Protein AF-A0A7S1CJD4-F1 (afdb_monomer)

Sequence (152 aa):
SVLSSGFWLFVYDAFGKPRRQVETYLRRFEANPKVQRLPEEGKGALDWLYFRVNYVQSHPCAALWFTFVDDVWANNNTMEEFQKAGRDKLWDTRFPSSIAYTPMDRGAFQAWLNTNMPGCTYFKPKILDPLFARMAELNGGGGGGGGMSERL

pLDDT: mean 86.59, std 15.03, range [32.16, 97.19]

Structure (mmCIF, N/CA/C/O backbone):
data_AF-A0A7S1CJD4-F1
#
_entry.id   AF-A0A7S1CJD4-F1
#
loop_
_atom_site.group_PDB
_atom_site.id
_atom_site.type_symbol
_atom_site.label_atom_id
_atom_site.label_alt_id
_atom_site.label_comp_id
_atom_site.label_asym_id
_atom_site.label_entity_id
_atom_site.label_seq_id
_atom_site.pdbx_PDB_ins_code
_atom_site.Cartn_x
_atom_site.Cartn_y
_atom_site.Cartn_z
_atom_site.occupancy
_atom_site.B_iso_or_equiv
_atom_site.auth_seq_id
_atom_site.auth_comp_id
_atom_site.auth_asym_id
_atom_site.auth_atom_id
_atom_site.pdbx_PDB_model_num
ATOM 1 N N . SER A 1 1 ? -4.000 0.083 29.752 1.00 52.78 1 SER A N 1
ATOM 2 C CA . SER A 1 1 ? -5.203 -0.583 29.214 1.00 52.78 1 SER A CA 1
ATOM 3 C C . SER A 1 1 ? -4.741 -1.652 28.252 1.00 52.78 1 SER A C 1
ATOM 5 O O . SER A 1 1 ? -3.949 -1.325 27.376 1.00 52.78 1 SER A O 1
ATOM 7 N N . VAL A 1 2 ? -5.161 -2.897 28.464 1.00 70.69 2 VAL A N 1
ATOM 8 C CA . VAL A 1 2 ? -4.812 -4.060 27.633 1.00 70.69 2 VAL A CA 1
ATOM 9 C C . VAL A 1 2 ? -6.034 -4.402 26.773 1.00 70.69 2 VAL A C 1
ATOM 11 O O . VAL A 1 2 ? -7.162 -4.256 27.241 1.00 70.69 2 VAL A O 1
ATOM 14 N N . LEU A 1 3 ? -5.823 -4.772 25.507 1.00 77.88 3 LEU A N 1
ATOM 15 C CA . LEU A 1 3 ? -6.894 -5.223 24.608 1.00 77.88 3 LEU A CA 1
ATOM 16 C C . LEU A 1 3 ? -7.507 -6.529 25.138 1.00 77.88 3 LEU A C 1
ATOM 18 O O . LEU A 1 3 ? -6.796 -7.345 25.723 1.00 77.88 3 LEU A O 1
ATOM 22 N N . SER A 1 4 ? -8.816 -6.722 24.958 1.00 81.81 4 SER A N 1
ATOM 23 C CA . SER A 1 4 ? -9.489 -7.935 25.434 1.00 81.81 4 SER A CA 1
ATOM 24 C C . SER A 1 4 ? -9.045 -9.170 24.631 1.00 81.81 4 SER A C 1
ATOM 26 O O . SER A 1 4 ? -8.694 -9.058 23.456 1.00 81.81 4 SER A O 1
ATOM 28 N N . SER A 1 5 ? -9.107 -10.374 25.211 1.00 82.94 5 SER A N 1
ATOM 29 C CA . SER A 1 5 ? -8.894 -11.614 24.437 1.00 82.94 5 SER A CA 1
ATOM 30 C C . SER A 1 5 ? -9.916 -11.763 23.305 1.00 82.94 5 SER A C 1
ATOM 32 O O . SER A 1 5 ? -9.621 -12.338 22.260 1.00 82.94 5 SER A O 1
ATOM 34 N N . GLY A 1 6 ? -11.113 -11.199 23.494 1.00 82.31 6 GLY A N 1
ATOM 35 C CA . GLY A 1 6 ? -12.124 -11.121 22.450 1.00 82.31 6 GLY A CA 1
ATOM 36 C C . GLY A 1 6 ? -11.680 -10.239 21.281 1.00 82.31 6 GLY A C 1
ATOM 37 O O . GLY A 1 6 ? -11.935 -10.604 20.140 1.00 82.31 6 GLY A O 1
ATOM 38 N N . PHE A 1 7 ? -10.962 -9.139 21.528 1.00 83.69 7 PHE A N 1
ATOM 39 C CA . PHE A 1 7 ? -10.423 -8.288 20.467 1.00 83.69 7 PHE A CA 1
ATOM 40 C C . PHE A 1 7 ? -9.540 -9.103 19.527 1.00 83.69 7 PHE A C 1
ATOM 42 O O . PHE A 1 7 ? -9.657 -9.010 18.306 1.00 83.69 7 PHE A O 1
ATOM 49 N N . TRP A 1 8 ? -8.675 -9.938 20.104 1.00 82.56 8 TRP A N 1
ATOM 50 C CA . TRP A 1 8 ? -7.791 -10.789 19.324 1.00 82.56 8 TRP A CA 1
ATOM 51 C C . TRP A 1 8 ? -8.592 -11.759 18.443 1.00 82.56 8 TRP A C 1
ATOM 53 O O . TRP A 1 8 ? -8.406 -11.767 17.232 1.00 82.56 8 TRP A O 1
ATOM 63 N N . LEU A 1 9 ? -9.566 -12.474 19.012 1.00 83.56 9 LEU A N 1
ATOM 64 C CA . LEU A 1 9 ? -10.373 -13.464 18.285 1.00 83.56 9 LEU A CA 1
ATOM 65 C C . LEU A 1 9 ? -11.342 -12.857 17.255 1.00 83.56 9 LEU A C 1
ATOM 67 O O . LEU A 1 9 ? -11.549 -13.419 16.184 1.00 83.56 9 LEU A O 1
ATOM 71 N N . PHE A 1 10 ? -11.989 -11.736 17.580 1.00 82.69 10 PHE A N 1
ATOM 72 C CA . PHE A 1 10 ? -13.096 -11.187 16.788 1.00 82.69 10 PHE A CA 1
ATOM 73 C C . PHE A 1 10 ? -12.693 -10.043 15.859 1.00 82.69 10 PHE A C 1
ATOM 75 O O . PHE A 1 10 ? -13.481 -9.695 14.975 1.00 82.69 10 PHE A O 1
ATOM 82 N N . VAL A 1 11 ? -11.501 -9.467 16.043 1.00 82.50 11 VAL A N 1
ATOM 83 C CA . VAL A 1 11 ? -10.988 -8.358 15.227 1.00 82.50 11 VAL A CA 1
ATOM 84 C C . VAL A 1 11 ? -9.668 -8.721 14.558 1.00 82.50 11 VAL A C 1
ATOM 86 O O . VAL A 1 11 ? -9.551 -8.534 13.353 1.00 82.50 11 VAL A O 1
ATOM 89 N N . TYR A 1 12 ? -8.684 -9.225 15.308 1.00 78.62 12 TYR A N 1
ATOM 90 C CA . TYR A 1 12 ? -7.331 -9.441 14.780 1.00 78.62 12 TYR A CA 1
ATOM 91 C C . TYR A 1 12 ? -7.210 -10.727 13.949 1.00 78.62 12 TYR A C 1
ATOM 93 O O . TYR A 1 12 ? -6.788 -10.675 12.799 1.00 78.62 12 TYR A O 1
ATOM 101 N N . ASP A 1 13 ? -7.624 -11.863 14.509 1.00 81.12 13 ASP A N 1
ATOM 102 C CA . ASP A 1 13 ? -7.550 -13.190 13.873 1.00 81.12 13 ASP A CA 1
ATOM 103 C C . ASP A 1 13 ? -8.709 -13.440 12.886 1.00 81.12 13 ASP A C 1
ATOM 105 O O . ASP A 1 13 ? -8.738 -14.392 12.109 1.00 81.12 13 ASP A O 1
ATOM 109 N N . ALA A 1 14 ? -9.692 -12.541 12.873 1.00 78.56 14 ALA A N 1
ATOM 110 C CA . ALA A 1 14 ? -10.892 -12.669 12.067 1.00 78.56 14 ALA A CA 1
ATOM 111 C C . ALA A 1 14 ? -10.750 -12.043 10.670 1.00 78.56 14 ALA A C 1
ATOM 113 O O . ALA A 1 14 ? -11.423 -11.059 10.334 1.00 78.56 14 ALA A O 1
ATOM 114 N N . PHE A 1 15 ? -9.890 -12.636 9.841 1.00 72.56 15 PHE A N 1
ATOM 115 C CA . PHE A 1 15 ? -9.668 -12.183 8.468 1.00 72.56 15 PHE A CA 1
ATOM 116 C C . PHE A 1 15 ? -10.970 -12.147 7.644 1.00 72.56 15 PHE A C 1
ATOM 118 O O . PHE A 1 15 ? -11.811 -13.042 7.723 1.00 72.56 15 PHE A O 1
ATOM 125 N N . GLY A 1 16 ? -11.149 -11.093 6.842 1.00 75.00 16 GLY A N 1
ATOM 126 C CA . GLY A 1 16 ? -12.295 -10.949 5.935 1.00 75.00 16 GLY A CA 1
ATOM 127 C C . GLY A 1 16 ? -13.623 -10.559 6.597 1.00 75.00 16 GLY A C 1
ATOM 128 O O . GLY A 1 16 ? -14.647 -10.506 5.914 1.00 75.00 16 GLY A O 1
ATOM 129 N N . LYS A 1 17 ? -13.653 -10.256 7.904 1.00 85.00 17 LYS A N 1
ATOM 130 C CA . LYS A 1 17 ? -14.883 -9.762 8.538 1.00 85.00 17 LYS A CA 1
ATOM 131 C C . LYS A 1 17 ? -15.329 -8.426 7.927 1.00 85.00 17 LYS A C 1
ATOM 133 O O . LYS A 1 17 ? -14.530 -7.494 7.840 1.00 85.00 17 LYS A O 1
ATOM 138 N N . PRO A 1 18 ? -16.622 -8.271 7.583 1.00 87.00 18 PRO A N 1
ATOM 139 C CA . PRO A 1 18 ? -17.144 -6.992 7.131 1.00 87.00 18 PRO A CA 1
ATOM 140 C C . PRO A 1 18 ? -17.015 -5.927 8.217 1.00 87.00 18 PRO A C 1
ATOM 142 O O . PRO A 1 18 ? 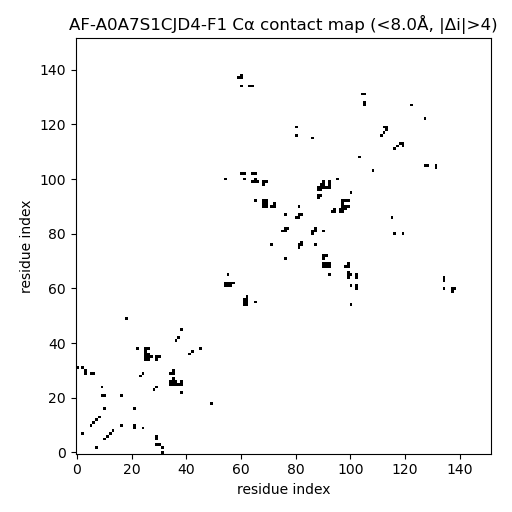-17.340 -6.170 9.383 1.00 87.00 18 PRO A O 1
ATOM 145 N N . ARG A 1 19 ? -16.671 -4.704 7.810 1.00 88.75 19 ARG A N 1
ATOM 146 C CA . ARG A 1 19 ? -16.524 -3.547 8.701 1.00 88.75 19 ARG A CA 1
ATOM 147 C C . ARG A 1 19 ? -17.648 -3.383 9.709 1.00 88.75 19 ARG A C 1
ATOM 149 O O . ARG A 1 19 ? -17.390 -3.191 10.891 1.00 88.75 19 ARG A O 1
ATOM 156 N N . ARG A 1 20 ? -18.898 -3.502 9.258 1.00 90.38 20 ARG A N 1
ATOM 157 C CA . ARG A 1 20 ? -20.078 -3.369 10.121 1.00 90.38 20 ARG A CA 1
ATOM 158 C C . ARG A 1 20 ? -20.040 -4.340 11.305 1.00 90.38 20 ARG A C 1
ATOM 160 O O . ARG A 1 20 ? -20.460 -3.976 12.401 1.00 90.38 20 ARG A O 1
ATOM 167 N N . GLN A 1 21 ? -19.553 -5.564 11.097 1.00 89.62 21 GLN A N 1
ATOM 168 C CA . GLN A 1 21 ? -19.433 -6.555 12.166 1.00 89.62 21 GLN A CA 1
ATOM 169 C C . GLN A 1 21 ? -18.338 -6.163 13.159 1.00 89.62 21 GLN A C 1
ATOM 171 O O . GLN A 1 21 ? -18.577 -6.225 14.362 1.00 89.62 21 GLN A O 1
ATOM 176 N N . VAL A 1 22 ? -17.186 -5.695 12.670 1.00 89.56 22 VAL A N 1
ATOM 177 C CA . VAL A 1 22 ? -16.096 -5.209 13.528 1.00 89.56 22 VAL A CA 1
ATOM 178 C C . VAL A 1 22 ? -16.539 -3.987 14.332 1.00 89.56 22 VAL A C 1
ATOM 180 O O . VAL A 1 22 ? -16.390 -3.975 15.545 1.00 89.56 22 VAL A O 1
ATOM 183 N N . GLU A 1 23 ? -17.177 -2.993 13.716 1.00 91.62 23 GLU A N 1
ATOM 184 C CA . GLU A 1 23 ? -17.681 -1.823 14.447 1.00 91.62 23 GLU A CA 1
ATOM 185 C C . GLU A 1 23 ? -18.752 -2.193 15.480 1.00 91.62 23 GLU A C 1
ATOM 187 O O . GLU A 1 23 ? -18.766 -1.642 16.580 1.00 91.62 23 GLU A O 1
ATOM 192 N N . THR A 1 24 ? -19.628 -3.152 15.160 1.00 91.88 24 THR A N 1
ATOM 193 C CA . THR A 1 24 ? -20.608 -3.675 16.124 1.00 91.88 24 THR A CA 1
ATOM 194 C C . THR A 1 24 ? -19.905 -4.336 17.307 1.00 91.88 24 THR A C 1
ATOM 196 O O . THR A 1 24 ? -20.305 -4.105 18.448 1.00 91.88 24 THR A O 1
ATOM 199 N N . TYR A 1 25 ? -18.849 -5.115 17.045 1.00 91.00 25 TYR A N 1
ATOM 200 C CA . TYR A 1 25 ? -18.028 -5.731 18.081 1.00 91.00 25 TYR A CA 1
ATOM 201 C C . TYR A 1 25 ? -17.395 -4.673 18.998 1.00 91.00 25 TYR A C 1
ATOM 203 O O . TYR A 1 25 ? -17.633 -4.675 20.206 1.00 91.00 25 TYR A O 1
ATOM 211 N N . LEU A 1 26 ? -16.675 -3.715 18.404 1.00 90.75 26 LEU A N 1
ATOM 212 C CA . LEU A 1 26 ? -15.971 -2.654 19.127 1.00 90.75 26 LEU A CA 1
ATOM 213 C C . LEU A 1 26 ? -16.918 -1.827 20.004 1.00 90.75 26 LEU A C 1
ATOM 215 O O . LEU A 1 26 ? -16.578 -1.518 21.136 1.00 90.75 26 LEU A O 1
ATOM 219 N N . ARG A 1 27 ? -18.121 -1.490 19.523 1.00 91.69 27 ARG A N 1
ATOM 220 C CA . ARG A 1 27 ? -19.068 -0.663 20.293 1.00 91.69 27 ARG A CA 1
ATOM 221 C C . ARG A 1 27 ? -19.758 -1.420 21.426 1.00 91.69 27 ARG A C 1
ATOM 223 O O . ARG A 1 27 ? -20.076 -0.812 22.441 1.00 91.69 27 ARG A O 1
ATOM 230 N N . ARG A 1 28 ? -20.072 -2.706 21.228 1.00 89.94 28 ARG A N 1
ATOM 231 C CA . ARG A 1 28 ? -20.971 -3.452 22.130 1.00 89.94 28 ARG A CA 1
ATOM 232 C C . ARG A 1 28 ? -20.265 -4.419 23.074 1.00 89.94 28 ARG A C 1
ATOM 234 O O . ARG A 1 28 ? -20.838 -4.736 24.109 1.00 89.94 28 ARG A O 1
ATOM 241 N N . PHE A 1 29 ? -19.083 -4.911 22.714 1.00 88.94 29 PHE A N 1
ATOM 242 C CA . PHE A 1 29 ? -18.446 -6.033 23.412 1.00 88.94 29 PHE A CA 1
ATOM 243 C C . PHE A 1 29 ? -17.063 -5.702 23.975 1.00 88.94 29 PHE A C 1
ATOM 245 O O . PHE A 1 29 ? -16.610 -6.382 24.892 1.00 88.94 29 PHE A O 1
ATOM 252 N N . GLU A 1 30 ? -16.394 -4.661 23.476 1.00 89.56 30 GLU A N 1
ATOM 253 C CA . GLU A 1 30 ? -15.143 -4.197 24.076 1.00 89.56 30 GLU A CA 1
ATOM 254 C C . GLU A 1 30 ? -15.394 -3.446 25.379 1.00 89.56 30 GLU A C 1
ATOM 256 O O . GLU A 1 30 ? -16.308 -2.633 25.469 1.00 89.56 30 GLU A O 1
ATOM 261 N N . ALA A 1 31 ? -14.550 -3.681 26.384 1.00 87.25 31 ALA A N 1
ATOM 262 C CA . ALA A 1 31 ? -14.643 -3.002 27.678 1.00 87.25 31 ALA A CA 1
ATOM 263 C C . ALA A 1 31 ? -13.875 -1.672 27.704 1.00 87.25 31 ALA A C 1
ATOM 265 O O . ALA A 1 31 ? -14.162 -0.805 28.525 1.00 87.25 31 ALA A O 1
ATOM 266 N N . ASN A 1 32 ? -12.876 -1.507 26.830 1.00 87.75 32 ASN A N 1
ATOM 267 C CA . ASN A 1 32 ? -12.037 -0.314 26.801 1.00 87.75 32 ASN A CA 1
ATOM 268 C C . ASN A 1 32 ? -12.777 0.848 26.105 1.00 87.75 32 ASN A C 1
ATOM 270 O O . ASN A 1 32 ? -12.961 0.790 24.885 1.00 87.75 32 ASN A O 1
ATOM 274 N N . PRO A 1 33 ? -13.110 1.948 26.811 1.00 88.69 33 PRO A N 1
ATOM 275 C CA . PRO A 1 33 ? -13.868 3.056 26.227 1.00 88.69 33 PRO A CA 1
ATOM 276 C C . PRO A 1 33 ? -13.160 3.731 25.049 1.00 88.69 33 PRO A C 1
ATOM 278 O O . PRO A 1 33 ? -13.815 4.227 24.139 1.00 88.69 33 PRO A O 1
ATOM 281 N N . LYS A 1 34 ? -11.818 3.724 25.020 1.00 87.75 34 LYS A N 1
ATOM 282 C CA . LYS A 1 34 ? -11.057 4.257 23.876 1.00 87.75 34 LYS A CA 1
ATOM 283 C C . LYS A 1 34 ? -11.275 3.418 22.618 1.00 87.75 34 LYS A C 1
ATOM 285 O O . LYS A 1 34 ? -11.348 3.959 21.525 1.00 87.75 34 LYS A O 1
ATOM 290 N N . VAL A 1 35 ? -11.392 2.100 22.778 1.00 86.62 35 VAL A N 1
ATOM 291 C CA . VAL A 1 35 ? -11.610 1.158 21.671 1.00 86.62 35 VAL A CA 1
ATOM 292 C C . VAL A 1 35 ? -13.055 1.234 21.179 1.00 86.62 35 VAL A C 1
ATOM 294 O O . VAL A 1 35 ? -13.284 1.243 19.972 1.00 86.62 35 VAL A O 1
ATOM 297 N N . GLN A 1 36 ? -14.017 1.393 22.094 1.00 91.00 36 GLN A N 1
ATOM 298 C CA . GLN A 1 36 ? -15.430 1.595 21.752 1.00 91.00 36 GLN A CA 1
ATOM 299 C C . GLN A 1 36 ? -15.667 2.823 20.864 1.00 91.00 36 GLN A C 1
ATOM 301 O O . GLN A 1 36 ? -16.562 2.799 20.021 1.00 91.00 36 GLN A O 1
ATOM 306 N N . ARG A 1 37 ? -14.861 3.879 21.034 1.00 91.12 37 ARG A N 1
ATOM 307 C CA . ARG A 1 37 ? -14.962 5.127 20.262 1.00 91.12 37 ARG A CA 1
ATOM 308 C C . ARG A 1 37 ? -14.221 5.106 18.925 1.00 91.12 37 ARG A C 1
ATOM 310 O O . ARG A 1 37 ? -14.462 5.986 18.103 1.00 91.12 37 ARG A O 1
ATOM 317 N N . LEU A 1 38 ? -13.381 4.100 18.651 1.00 88.44 38 LEU A N 1
ATOM 318 C CA . LEU A 1 38 ? -12.627 4.003 17.389 1.00 88.44 38 LEU A CA 1
ATOM 319 C C . LEU A 1 38 ? -13.500 4.081 16.125 1.00 88.44 38 LEU A C 1
ATOM 321 O O . LEU A 1 38 ? -13.080 4.750 15.183 1.00 88.44 38 LEU A O 1
ATOM 325 N N . PRO A 1 39 ? -14.699 3.466 16.063 1.00 90.12 39 PRO A N 1
ATOM 326 C CA . PRO A 1 39 ? -15.579 3.605 14.903 1.00 90.12 39 PRO A CA 1
ATOM 327 C C . PRO A 1 39 ? -16.004 5.046 14.591 1.00 90.12 39 PRO A C 1
ATOM 329 O O . PRO A 1 39 ? -16.351 5.340 13.451 1.00 90.12 39 PRO A O 1
ATOM 332 N N . GLU A 1 40 ? -16.002 5.931 15.589 1.00 90.25 40 GLU A N 1
ATOM 333 C CA . GLU A 1 40 ? -16.449 7.321 15.466 1.00 90.25 40 GLU A CA 1
ATOM 334 C C . GLU A 1 40 ? -15.253 8.268 15.342 1.00 90.25 40 GLU A C 1
ATOM 336 O O . GLU A 1 40 ? -15.129 8.975 14.344 1.00 90.25 40 GLU A O 1
ATOM 341 N N . GLU A 1 41 ? -14.324 8.220 16.299 1.00 91.38 41 GLU A N 1
ATOM 342 C CA . GLU A 1 41 ? -13.127 9.074 16.331 1.00 91.38 41 GLU A CA 1
ATOM 343 C C . GLU A 1 41 ? -12.117 8.698 15.230 1.00 91.38 41 GLU A C 1
ATOM 345 O O . GLU A 1 41 ? -11.417 9.550 14.690 1.00 91.38 41 GLU A O 1
ATOM 350 N N . GLY A 1 42 ? -12.056 7.414 14.868 1.00 86.38 42 GLY A N 1
ATOM 351 C CA . GLY A 1 42 ? -11.132 6.850 13.883 1.00 86.38 42 GLY A CA 1
ATOM 352 C C . GLY A 1 42 ? -11.778 6.525 12.538 1.00 86.38 42 GLY A C 1
ATOM 353 O O . GLY A 1 42 ? -11.193 5.763 11.765 1.00 86.38 42 GLY A O 1
ATOM 354 N N . LYS A 1 43 ? -12.967 7.071 12.235 1.00 89.38 43 LYS A N 1
ATOM 355 C CA . LYS A 1 43 ? -13.734 6.714 11.030 1.00 89.38 43 LYS A CA 1
ATOM 356 C C . LYS A 1 43 ? -12.891 6.774 9.754 1.00 89.38 43 LYS A C 1
ATOM 358 O O . LYS A 1 43 ? -12.907 5.815 8.993 1.00 89.38 43 LYS A O 1
ATOM 363 N N . GLY A 1 44 ? -12.137 7.854 9.537 1.00 88.44 44 GLY A N 1
ATOM 364 C CA . GLY A 1 44 ? -11.305 8.012 8.337 1.00 88.44 44 GLY A CA 1
ATOM 365 C C . GLY A 1 44 ? -10.183 6.972 8.237 1.00 88.44 44 GLY A C 1
ATOM 366 O O . GLY A 1 44 ? -9.926 6.436 7.163 1.00 88.44 44 GLY A O 1
ATOM 367 N N . ALA A 1 45 ? -9.563 6.611 9.363 1.00 85.81 45 ALA A N 1
ATOM 368 C CA . ALA A 1 45 ? -8.549 5.559 9.397 1.00 85.81 45 ALA A CA 1
ATOM 369 C C . ALA A 1 45 ? -9.155 4.173 9.117 1.00 85.81 45 ALA A C 1
ATOM 371 O O . ALA A 1 45 ? -8.539 3.364 8.426 1.00 85.81 45 ALA A O 1
ATOM 372 N N . LEU A 1 46 ? -10.372 3.909 9.604 1.00 87.75 46 LEU A N 1
ATOM 373 C CA . LEU A 1 46 ? -11.116 2.685 9.296 1.00 87.75 46 LEU A CA 1
ATOM 374 C C . LEU A 1 46 ? -11.597 2.651 7.840 1.00 87.75 46 LEU A C 1
ATOM 376 O O . LEU A 1 46 ? -11.491 1.605 7.204 1.00 87.75 46 LEU A O 1
ATOM 380 N N . ASP A 1 47 ? -12.086 3.774 7.302 1.00 90.12 47 ASP A N 1
ATOM 381 C CA . ASP A 1 47 ? -12.427 3.924 5.881 1.00 90.12 47 ASP A CA 1
ATOM 382 C C . ASP A 1 47 ? -11.218 3.530 5.025 1.00 90.12 47 ASP A C 1
ATOM 384 O O . ASP A 1 47 ? -11.322 2.667 4.154 1.00 90.12 47 ASP A O 1
ATOM 388 N N . TRP A 1 48 ? -10.053 4.098 5.344 1.00 89.25 48 TRP A N 1
ATOM 389 C CA . TRP A 1 48 ? -8.814 3.819 4.635 1.00 89.25 48 TRP A CA 1
ATOM 390 C C . TRP A 1 48 ? -8.338 2.374 4.810 1.00 89.25 48 TRP A C 1
ATOM 392 O O . TRP A 1 48 ? -7.990 1.718 3.835 1.00 89.25 48 TRP A O 1
ATOM 402 N N . LEU A 1 49 ? -8.365 1.826 6.028 1.00 88.31 49 LEU A N 1
ATOM 403 C CA . LEU A 1 49 ? -7.986 0.434 6.278 1.00 88.31 49 LEU A CA 1
ATOM 404 C C . LEU A 1 49 ? -8.808 -0.539 5.424 1.00 88.31 49 LEU A C 1
ATOM 406 O O . LEU A 1 49 ? -8.230 -1.392 4.753 1.00 88.31 49 LEU A O 1
ATOM 410 N N . TYR A 1 50 ? -10.134 -0.394 5.423 1.00 89.62 50 TYR A N 1
ATOM 411 C CA . TYR A 1 50 ? -11.008 -1.265 4.638 1.00 89.62 50 TYR A CA 1
ATOM 412 C C . TYR A 1 50 ? -10.886 -1.018 3.136 1.00 89.62 50 TYR A C 1
ATOM 414 O O . TYR A 1 50 ? -10.974 -1.977 2.375 1.00 89.62 50 TYR A O 1
ATOM 422 N N . PHE A 1 51 ? -10.623 0.217 2.698 1.00 91.12 51 PHE A N 1
ATOM 423 C CA . PHE A 1 51 ? -10.270 0.481 1.304 1.00 91.12 51 PHE A CA 1
ATOM 424 C C . PHE A 1 51 ? -9.050 -0.342 0.879 1.00 91.12 51 PHE A C 1
ATOM 426 O O . PHE A 1 51 ? -9.117 -1.034 -0.131 1.00 91.12 51 PHE A O 1
ATOM 433 N N . ARG A 1 52 ? -7.972 -0.343 1.675 1.00 91.44 52 ARG A N 1
ATOM 434 C CA . ARG A 1 52 ? -6.749 -1.102 1.362 1.00 91.44 52 ARG A CA 1
ATOM 435 C C . ARG A 1 52 ? -7.001 -2.603 1.283 1.00 91.44 52 ARG A C 1
ATOM 437 O O . ARG A 1 52 ? -6.568 -3.239 0.328 1.00 91.44 52 ARG A O 1
ATOM 444 N N . VAL A 1 53 ? -7.734 -3.150 2.256 1.00 89.44 53 VAL A N 1
ATOM 445 C CA . VAL A 1 53 ? -8.115 -4.573 2.267 1.00 89.44 53 VAL A CA 1
ATOM 446 C C . VAL A 1 53 ? -8.907 -4.923 1.008 1.00 89.44 53 VAL A C 1
ATOM 448 O O . VAL A 1 53 ? -8.549 -5.864 0.304 1.00 89.44 53 VAL A O 1
ATOM 451 N N . ASN A 1 54 ? -9.930 -4.132 0.683 1.00 90.94 54 ASN A N 1
ATOM 452 C CA . ASN A 1 54 ? -10.763 -4.362 -0.495 1.00 90.94 54 ASN A CA 1
ATOM 453 C C . ASN A 1 54 ? -9.970 -4.209 -1.799 1.00 90.94 54 ASN A C 1
ATOM 455 O O . ASN A 1 54 ? -10.172 -4.982 -2.728 1.00 90.94 54 ASN A O 1
ATOM 459 N N . TYR A 1 55 ? -9.063 -3.234 -1.875 1.00 92.12 55 TYR A N 1
ATOM 460 C CA . TYR A 1 55 ? -8.226 -2.997 -3.046 1.00 92.12 55 TYR A CA 1
ATOM 461 C C . TYR A 1 55 ? -7.298 -4.185 -3.321 1.00 92.12 55 TYR A C 1
ATOM 463 O O . TYR A 1 55 ? -7.300 -4.717 -4.429 1.00 92.12 55 TYR A O 1
ATOM 471 N N . VAL A 1 56 ? -6.576 -4.670 -2.308 1.00 92.62 56 VAL A N 1
ATOM 472 C CA . VAL A 1 56 ? -5.713 -5.857 -2.439 1.00 92.62 56 VAL A CA 1
ATOM 473 C C . VAL A 1 56 ? -6.531 -7.085 -2.847 1.00 92.62 56 VAL A C 1
ATOM 475 O O . VAL A 1 56 ? -6.089 -7.880 -3.668 1.00 92.62 56 VAL A O 1
ATOM 478 N N . GLN A 1 57 ? -7.753 -7.221 -2.333 1.00 91.00 57 GLN A N 1
ATOM 479 C CA . GLN A 1 57 ? -8.647 -8.330 -2.674 1.00 91.00 57 GLN A CA 1
ATOM 480 C C . GLN A 1 57 ? -9.360 -8.169 -4.027 1.00 91.00 57 GLN A C 1
ATOM 482 O O . GLN A 1 57 ? -9.968 -9.127 -4.500 1.00 91.00 57 GLN A O 1
ATOM 487 N N . SER A 1 58 ? -9.303 -6.992 -4.655 1.00 93.06 58 SER A N 1
ATOM 488 C CA . SER A 1 58 ? -10.084 -6.695 -5.864 1.00 93.06 58 SER A CA 1
ATOM 489 C C . SER A 1 58 ? -9.580 -7.424 -7.108 1.00 93.06 58 SER A C 1
ATOM 491 O O . SER A 1 58 ? -10.376 -7.780 -7.974 1.00 93.06 58 SER A O 1
ATOM 493 N N . HIS A 1 59 ? -8.266 -7.647 -7.210 1.00 93.94 59 HIS A N 1
ATOM 494 C CA . HIS A 1 59 ? -7.647 -8.287 -8.364 1.00 93.94 59 HIS A CA 1
ATOM 495 C C . HIS A 1 59 ? -6.272 -8.877 -8.001 1.00 93.94 59 HIS A C 1
ATOM 497 O O . HIS A 1 59 ? -5.505 -8.215 -7.296 1.00 93.94 59 HIS A O 1
ATOM 503 N N . PRO A 1 60 ? -5.876 -10.052 -8.531 1.00 95.06 60 PRO A N 1
ATOM 504 C CA . PRO A 1 60 ? -4.551 -10.628 -8.277 1.00 95.06 60 PRO A CA 1
ATOM 505 C C . PRO A 1 60 ? -3.383 -9.695 -8.629 1.00 95.06 60 PRO A C 1
ATOM 507 O O . PRO A 1 60 ? -2.386 -9.658 -7.913 1.00 95.06 60 PRO A O 1
ATOM 510 N N . CYS A 1 61 ? -3.506 -8.900 -9.698 1.00 94.88 61 CYS A N 1
ATOM 511 C CA . CYS A 1 61 ? -2.499 -7.882 -10.033 1.00 94.88 61 CYS A CA 1
ATOM 512 C C . CYS A 1 61 ? -2.437 -6.744 -9.019 1.00 94.88 61 CYS A C 1
ATOM 514 O O . CYS A 1 61 ? -1.341 -6.278 -8.731 1.00 94.88 61 CYS A O 1
ATOM 516 N N . ALA A 1 62 ? -3.577 -6.308 -8.474 1.00 94.88 62 ALA A N 1
ATOM 517 C CA . ALA A 1 62 ? -3.590 -5.295 -7.424 1.00 94.88 62 ALA A CA 1
ATOM 518 C C . ALA A 1 62 ? -2.886 -5.829 -6.169 1.00 94.88 62 ALA A C 1
ATOM 520 O O . ALA A 1 62 ? -2.057 -5.124 -5.603 1.00 94.88 62 ALA A O 1
ATOM 521 N N . ALA A 1 63 ? -3.132 -7.092 -5.798 1.00 95.69 63 ALA A N 1
ATOM 522 C CA . ALA A 1 63 ? -2.435 -7.752 -4.696 1.00 95.69 63 ALA A CA 1
ATOM 523 C C . ALA A 1 63 ? -0.921 -7.843 -4.928 1.00 95.69 63 ALA A C 1
ATOM 525 O O . ALA A 1 63 ? -0.147 -7.380 -4.097 1.00 95.69 63 ALA A O 1
ATOM 526 N N . LEU A 1 64 ? -0.498 -8.396 -6.071 1.00 96.75 64 LEU A N 1
ATOM 527 C CA . LEU A 1 64 ? 0.920 -8.559 -6.395 1.00 96.75 64 LEU A CA 1
ATOM 528 C C . LEU A 1 64 ? 1.651 -7.212 -6.442 1.00 96.75 64 LEU A C 1
ATOM 530 O O . LEU A 1 64 ? 2.740 -7.082 -5.888 1.00 96.75 64 LEU A O 1
ATOM 534 N N . TRP A 1 65 ? 1.044 -6.211 -7.084 1.00 97.00 65 TRP A N 1
ATOM 535 C CA . TRP A 1 65 ? 1.597 -4.865 -7.164 1.00 97.00 65 TRP A CA 1
ATOM 536 C C . TRP A 1 65 ? 1.714 -4.215 -5.788 1.00 97.00 65 TRP A C 1
ATOM 538 O O . TRP A 1 65 ? 2.774 -3.702 -5.437 1.00 97.00 65 TRP A O 1
ATOM 548 N N . PHE A 1 66 ? 0.645 -4.281 -4.991 1.00 97.19 66 PHE A N 1
ATOM 549 C CA . PHE A 1 66 ? 0.635 -3.749 -3.635 1.00 97.19 66 PHE A CA 1
ATOM 550 C C . PHE A 1 66 ? 1.740 -4.380 -2.787 1.00 97.19 66 PHE A C 1
ATOM 552 O O . PHE A 1 66 ? 2.514 -3.650 -2.177 1.00 97.19 66 PHE A O 1
ATOM 559 N N . THR A 1 67 ? 1.855 -5.713 -2.789 1.00 96.62 67 THR A N 1
ATOM 560 C CA . THR A 1 67 ? 2.891 -6.433 -2.034 1.00 96.62 67 THR A CA 1
ATOM 561 C C . THR A 1 67 ? 4.292 -6.049 -2.494 1.00 96.62 67 THR A C 1
ATOM 563 O O . THR A 1 67 ? 5.138 -5.771 -1.655 1.00 96.62 67 THR A O 1
ATOM 566 N N . PHE A 1 68 ? 4.536 -5.953 -3.804 1.00 96.75 68 PHE A N 1
ATOM 567 C CA . PHE A 1 68 ? 5.830 -5.501 -4.316 1.00 96.75 68 PHE A CA 1
ATOM 568 C C . PHE A 1 68 ? 6.206 -4.109 -3.788 1.00 96.75 68 PHE A C 1
ATOM 570 O O . PHE A 1 68 ? 7.326 -3.906 -3.322 1.00 96.75 68 PHE A O 1
ATOM 577 N N . VAL A 1 69 ? 5.280 -3.149 -3.847 1.00 96.88 69 VAL A N 1
ATOM 578 C CA . VAL A 1 69 ? 5.529 -1.781 -3.372 1.00 96.88 69 VAL A CA 1
ATOM 579 C C . VAL A 1 69 ? 5.720 -1.748 -1.852 1.00 96.88 69 VAL A C 1
ATOM 581 O O . VAL A 1 69 ? 6.634 -1.071 -1.376 1.00 96.88 69 VAL A O 1
ATOM 584 N N . ASP A 1 70 ? 4.904 -2.493 -1.101 1.00 96.75 70 ASP A N 1
ATOM 585 C CA . ASP A 1 70 ? 4.998 -2.592 0.360 1.00 96.75 70 ASP A CA 1
ATOM 586 C C . ASP A 1 70 ? 6.336 -3.205 0.794 1.00 96.75 70 ASP A C 1
ATOM 588 O O . ASP A 1 70 ? 7.008 -2.643 1.655 1.00 96.75 70 ASP A O 1
ATOM 592 N N . ASP A 1 71 ? 6.791 -4.272 0.130 1.00 96.88 71 ASP A N 1
ATOM 593 C CA . ASP A 1 71 ? 8.087 -4.908 0.387 1.00 96.88 71 ASP A CA 1
ATOM 594 C C . ASP A 1 71 ? 9.255 -3.972 0.059 1.00 96.88 71 ASP A C 1
ATOM 596 O O . ASP A 1 71 ? 10.219 -3.875 0.829 1.00 96.88 71 ASP A O 1
ATOM 600 N N . VAL A 1 72 ? 9.183 -3.249 -1.066 1.00 95.75 72 VAL A N 1
ATOM 601 C CA . VAL A 1 72 ? 10.188 -2.237 -1.418 1.00 95.75 72 VAL A CA 1
ATOM 602 C C . VAL A 1 72 ? 10.257 -1.172 -0.327 1.00 95.75 72 VAL A C 1
ATOM 604 O O . VAL A 1 72 ? 11.352 -0.843 0.126 1.00 95.75 72 VAL A O 1
ATOM 607 N N . TRP A 1 73 ? 9.121 -0.661 0.142 1.00 96.56 73 TRP A N 1
ATOM 608 C CA . TRP A 1 73 ? 9.105 0.332 1.211 1.00 96.56 73 TRP A CA 1
ATOM 609 C C . TRP A 1 73 ? 9.619 -0.234 2.540 1.00 96.56 73 TRP A C 1
ATOM 611 O O . TRP A 1 73 ? 10.530 0.337 3.136 1.00 96.56 73 TRP A O 1
ATOM 621 N N . ALA A 1 74 ? 9.086 -1.366 2.999 1.00 96.69 74 ALA A N 1
ATOM 622 C CA . ALA A 1 74 ? 9.399 -1.950 4.301 1.00 96.69 74 ALA A CA 1
ATOM 623 C C . ALA A 1 74 ? 10.897 -2.231 4.484 1.00 96.69 74 ALA A C 1
ATOM 625 O O . ALA A 1 74 ? 11.424 -2.054 5.581 1.00 96.69 74 ALA A O 1
ATOM 626 N N . ASN A 1 75 ? 11.584 -2.620 3.407 1.00 96.31 75 ASN A N 1
ATOM 627 C CA . ASN A 1 75 ? 13.001 -2.975 3.448 1.00 96.31 75 ASN A CA 1
ATOM 628 C C . ASN A 1 75 ? 13.952 -1.812 3.121 1.00 96.31 75 ASN A C 1
ATOM 630 O O . ASN A 1 75 ? 15.142 -1.917 3.405 1.00 96.31 75 ASN A O 1
ATOM 634 N N . ASN A 1 76 ? 13.463 -0.721 2.519 1.00 94.81 76 ASN A N 1
ATOM 635 C CA . ASN A 1 76 ? 14.321 0.357 2.007 1.00 94.81 76 ASN A CA 1
ATOM 636 C C . ASN A 1 76 ? 13.936 1.750 2.522 1.00 94.81 76 ASN A C 1
ATOM 638 O O . ASN A 1 76 ? 14.568 2.735 2.142 1.00 94.81 76 ASN A O 1
ATOM 642 N N . ASN A 1 77 ? 12.933 1.867 3.398 1.00 94.50 77 ASN A N 1
ATOM 643 C CA . ASN A 1 77 ? 12.467 3.164 3.892 1.00 94.50 77 ASN A CA 1
ATOM 644 C C . ASN A 1 77 ? 13.530 3.965 4.652 1.00 94.50 77 ASN A C 1
ATOM 646 O O . ASN A 1 77 ? 13.358 5.162 4.809 1.00 94.50 77 ASN A O 1
ATOM 650 N N . THR A 1 78 ? 1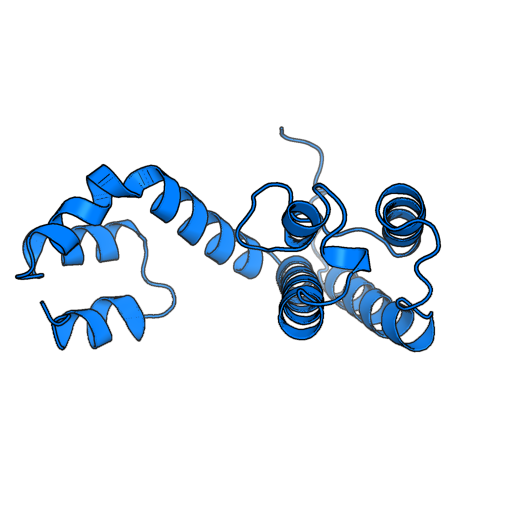4.636 3.375 5.095 1.00 93.88 78 THR A N 1
ATOM 651 C CA . THR A 1 78 ? 15.733 4.110 5.741 1.00 93.88 78 THR A CA 1
ATOM 652 C C . THR A 1 78 ? 16.762 4.665 4.754 1.00 93.88 78 THR A C 1
ATOM 654 O O . THR A 1 78 ? 17.621 5.449 5.156 1.00 93.88 78 THR A O 1
ATOM 657 N N . 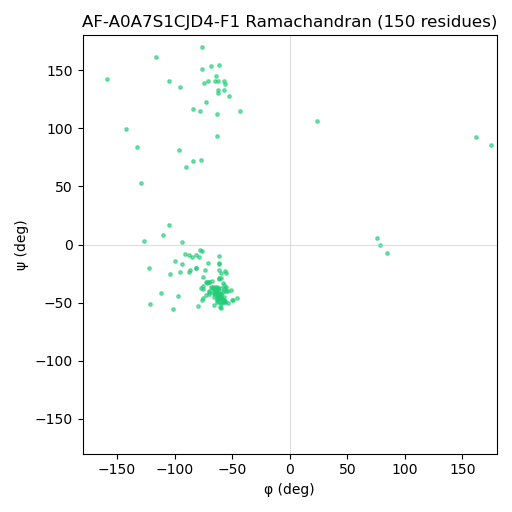MET A 1 79 ? 16.693 4.292 3.472 1.00 92.69 79 MET A N 1
ATOM 658 C CA . MET A 1 79 ? 17.610 4.782 2.443 1.00 92.69 79 MET A CA 1
ATOM 659 C C . MET A 1 79 ? 17.336 6.250 2.113 1.00 92.69 79 MET A C 1
ATOM 661 O O . MET A 1 79 ? 16.184 6.675 1.986 1.00 92.69 79 MET A O 1
ATOM 665 N N . GLU A 1 80 ? 18.405 7.020 1.904 1.00 90.94 80 GLU A N 1
ATOM 666 C CA . GLU A 1 80 ? 18.319 8.457 1.635 1.00 90.94 80 GLU A CA 1
ATOM 667 C C . GLU A 1 80 ? 17.414 8.759 0.431 1.00 90.94 80 GLU A C 1
ATOM 669 O O . GLU A 1 80 ? 16.605 9.684 0.471 1.00 90.94 80 GLU A O 1
ATOM 674 N N . GLU A 1 81 ? 17.479 7.954 -0.632 1.00 90.56 81 GLU A N 1
ATOM 675 C CA . GLU A 1 81 ? 16.688 8.164 -1.844 1.00 90.56 81 GLU A CA 1
ATOM 676 C C . GLU A 1 81 ? 15.179 8.100 -1.614 1.00 90.56 81 GLU A C 1
ATOM 678 O O . GLU A 1 81 ? 14.449 8.785 -2.336 1.00 90.56 81 GLU A O 1
ATOM 683 N N . PHE A 1 82 ? 14.731 7.315 -0.630 1.00 92.12 82 PHE A N 1
ATOM 684 C CA . PHE A 1 82 ? 13.330 7.183 -0.227 1.00 92.12 82 PHE A CA 1
ATOM 685 C C . PHE A 1 82 ? 12.908 8.250 0.792 1.00 92.12 82 PHE A C 1
ATOM 687 O O . PHE A 1 82 ? 11.725 8.562 0.887 1.00 92.12 82 PHE A O 1
ATOM 694 N N . GLN A 1 83 ? 13.867 8.843 1.507 1.00 92.19 83 GLN A N 1
ATOM 695 C CA . GLN A 1 83 ? 13.636 9.893 2.505 1.00 92.19 83 GLN A CA 1
ATOM 696 C C . GLN A 1 83 ? 13.697 11.318 1.933 1.00 92.19 83 GLN A C 1
ATOM 698 O O . GLN A 1 83 ? 13.348 12.281 2.619 1.00 92.19 83 GLN A O 1
ATOM 703 N N . LYS A 1 84 ? 14.108 11.487 0.668 1.00 92.00 84 LYS A N 1
ATOM 704 C CA . LYS A 1 84 ? 14.049 12.793 -0.011 1.00 92.00 84 LYS A CA 1
ATOM 705 C C . LYS A 1 84 ? 12.618 13.333 0.002 1.00 92.00 84 LYS A C 1
ATOM 707 O O . LYS A 1 84 ? 11.661 12.585 -0.184 1.00 92.00 84 LYS A O 1
ATOM 712 N N . ALA A 1 85 ? 12.501 14.645 0.209 1.00 86.94 85 ALA A N 1
ATOM 713 C CA . ALA A 1 85 ? 11.250 15.324 0.537 1.00 86.94 85 ALA A CA 1
ATOM 714 C C . ALA A 1 85 ? 10.047 14.840 -0.299 1.00 86.94 85 ALA A C 1
ATOM 716 O O . ALA A 1 85 ? 10.003 15.030 -1.515 1.00 86.94 85 ALA A O 1
ATOM 717 N N . GLY A 1 86 ? 9.074 14.222 0.381 1.00 87.88 86 GLY A N 1
ATOM 718 C CA . GLY A 1 86 ? 7.795 13.779 -0.180 1.00 87.88 86 GLY A CA 1
ATOM 719 C C . GLY A 1 86 ? 7.800 12.409 -0.864 1.00 87.88 86 GLY A C 1
ATOM 720 O O . GLY A 1 86 ? 6.725 11.927 -1.218 1.00 87.88 86 GLY A O 1
ATOM 721 N N . ARG A 1 87 ? 8.962 11.768 -1.049 1.00 93.00 87 ARG A N 1
ATOM 722 C CA . ARG A 1 87 ? 9.047 10.443 -1.688 1.00 93.00 87 ARG A CA 1
ATOM 723 C C . ARG A 1 87 ? 8.591 9.316 -0.777 1.00 93.00 87 ARG A C 1
ATOM 725 O O . ARG A 1 87 ? 8.052 8.336 -1.274 1.00 93.00 87 ARG A O 1
ATOM 732 N N . ASP A 1 88 ? 8.727 9.477 0.530 1.00 94.38 88 ASP A N 1
ATOM 733 C CA . ASP A 1 88 ? 8.196 8.563 1.538 1.00 94.38 88 ASP A CA 1
ATOM 734 C C . ASP A 1 88 ? 6.716 8.248 1.277 1.00 94.38 88 ASP A C 1
ATOM 736 O O . ASP A 1 88 ? 6.321 7.088 1.163 1.00 94.38 88 ASP A O 1
ATOM 740 N N . LYS A 1 89 ? 5.913 9.287 1.032 1.00 95.44 89 LYS A N 1
ATOM 741 C CA . LYS A 1 89 ? 4.466 9.176 0.783 1.00 95.44 89 LYS A CA 1
ATOM 742 C C . LYS A 1 89 ? 4.104 8.552 -0.565 1.00 95.44 89 LYS A C 1
ATOM 744 O O . LYS A 1 89 ? 2.944 8.194 -0.771 1.00 95.44 89 LYS A O 1
ATOM 749 N N . LEU A 1 90 ? 5.056 8.476 -1.496 1.00 96.00 90 LEU A N 1
ATOM 750 C CA . LEU A 1 90 ? 4.872 7.830 -2.796 1.00 96.00 90 LEU A CA 1
ATOM 751 C C . LEU A 1 90 ? 5.037 6.312 -2.714 1.00 96.00 90 LEU A C 1
ATOM 753 O O . LEU A 1 90 ? 4.553 5.613 -3.597 1.00 96.00 90 LEU A O 1
ATOM 757 N N . TRP A 1 91 ? 5.700 5.803 -1.678 1.00 95.88 91 TRP A N 1
ATOM 758 C CA . TRP A 1 91 ? 5.972 4.375 -1.507 1.00 95.88 91 TRP A CA 1
ATOM 759 C C . TRP A 1 91 ? 5.192 3.781 -0.339 1.00 95.88 91 TRP A C 1
ATOM 761 O O . TRP A 1 91 ? 4.597 2.716 -0.468 1.00 95.88 91 TRP A O 1
ATOM 771 N N . ASP A 1 92 ? 5.115 4.497 0.777 1.00 95.56 92 ASP A N 1
ATOM 772 C CA . ASP A 1 92 ? 4.464 4.031 1.992 1.00 95.56 92 ASP A CA 1
ATOM 773 C C . ASP A 1 92 ? 2.963 3.785 1.788 1.00 95.56 92 ASP A C 1
ATOM 775 O O . ASP A 1 92 ? 2.168 4.715 1.630 1.00 95.56 92 ASP A O 1
ATOM 779 N N . THR A 1 93 ? 2.559 2.516 1.857 1.00 94.69 93 THR A N 1
ATOM 780 C CA . THR A 1 93 ? 1.178 2.056 1.658 1.00 94.69 93 THR A CA 1
ATOM 781 C C . THR A 1 93 ? 0.192 2.634 2.675 1.00 94.69 93 THR A C 1
ATOM 783 O O . THR A 1 93 ? -1.024 2.505 2.525 1.00 94.69 93 THR A O 1
ATOM 786 N N . ARG A 1 94 ? 0.650 3.312 3.727 1.00 91.44 94 ARG A N 1
ATOM 787 C CA . ARG A 1 94 ? -0.229 4.048 4.644 1.00 91.44 94 ARG A CA 1
ATOM 788 C C . ARG A 1 94 ? -0.760 5.339 4.027 1.00 91.44 94 ARG A C 1
ATOM 790 O O . ARG A 1 94 ? -1.814 5.795 4.467 1.00 91.44 94 ARG A O 1
ATOM 797 N N . PHE A 1 95 ? -0.102 5.893 3.009 1.00 92.75 95 PHE A N 1
ATOM 798 C CA . PHE A 1 95 ? -0.527 7.120 2.342 1.00 92.75 95 PHE A CA 1
ATOM 799 C C . PHE A 1 95 ? -1.364 6.831 1.088 1.00 92.75 95 PHE A C 1
ATOM 801 O O . PHE A 1 95 ? -0.962 6.009 0.266 1.00 92.75 95 PHE A O 1
ATOM 808 N N . PRO A 1 96 ? -2.483 7.550 0.873 1.00 91.44 96 PRO A N 1
ATOM 809 C CA . PRO A 1 96 ? -3.287 7.411 -0.344 1.00 91.44 96 PRO A CA 1
ATOM 810 C C . PRO A 1 96 ? -2.566 7.766 -1.644 1.00 91.44 96 PRO A C 1
ATOM 812 O O . PRO A 1 96 ? -2.963 7.312 -2.708 1.00 91.44 96 PRO A O 1
ATOM 815 N N . SER A 1 97 ? -1.499 8.561 -1.561 1.00 92.50 97 SER A N 1
ATOM 816 C CA . SER A 1 97 ? -0.643 8.922 -2.693 1.00 92.50 97 SER A CA 1
ATOM 817 C C . SER A 1 97 ? 0.343 7.827 -3.105 1.00 92.50 97 SER A C 1
ATOM 819 O O . SER A 1 97 ? 1.081 8.029 -4.068 1.00 92.50 97 SER A O 1
ATOM 821 N N . SER A 1 98 ? 0.416 6.714 -2.366 1.00 96.62 98 SER A N 1
ATOM 822 C CA . SER A 1 98 ? 1.369 5.650 -2.670 1.00 96.62 98 SER A CA 1
ATOM 823 C C . SER A 1 98 ? 1.070 5.007 -4.017 1.00 96.62 98 SER A C 1
ATOM 825 O O . SER A 1 98 ? -0.081 4.729 -4.363 1.00 96.62 98 SER A O 1
ATOM 827 N N . ILE A 1 99 ? 2.134 4.697 -4.751 1.00 96.88 99 ILE A N 1
ATOM 828 C CA . ILE A 1 99 ? 2.058 3.980 -6.017 1.00 96.88 99 ILE A CA 1
ATOM 829 C C . ILE A 1 99 ? 1.454 2.576 -5.867 1.00 96.88 99 ILE A C 1
ATOM 831 O O . ILE A 1 99 ? 0.966 2.021 -6.848 1.00 96.88 99 ILE A O 1
ATOM 835 N N . ALA A 1 100 ? 1.385 2.023 -4.651 1.00 97.19 100 ALA A N 1
ATOM 836 C CA . ALA A 1 100 ? 0.735 0.741 -4.373 1.00 97.19 100 ALA A CA 1
ATOM 837 C C . ALA A 1 100 ? -0.734 0.681 -4.840 1.00 97.19 100 ALA A C 1
ATOM 839 O O . ALA A 1 100 ? -1.239 -0.405 -5.130 1.00 97.19 100 ALA A O 1
ATOM 840 N N . TYR A 1 101 ? -1.408 1.832 -4.956 1.00 95.81 101 TYR A N 1
ATOM 841 C CA . TYR A 1 101 ? -2.808 1.942 -5.396 1.00 95.81 101 TYR A CA 1
ATOM 842 C C . TYR A 1 101 ? -2.986 2.193 -6.895 1.00 95.81 101 TYR A C 1
ATOM 844 O O . TYR A 1 101 ? -4.115 2.325 -7.364 1.00 95.81 101 TYR A O 1
ATOM 852 N N . THR A 1 102 ? -1.885 2.233 -7.644 1.00 94.06 102 THR A N 1
ATOM 853 C CA . THR A 1 102 ? -1.879 2.510 -9.080 1.00 94.06 102 THR A CA 1
ATOM 854 C C . THR A 1 102 ? -0.999 1.476 -9.778 1.00 94.06 102 THR A C 1
ATOM 856 O O . THR A 1 102 ? 0.183 1.743 -9.999 1.00 94.06 102 THR A O 1
ATOM 859 N N . PRO A 1 103 ? -1.523 0.281 -10.110 1.00 93.25 103 PRO A N 1
ATOM 860 C CA . PRO A 1 103 ? -0.786 -0.704 -10.885 1.00 93.25 103 PRO A CA 1
ATOM 861 C C . PRO A 1 103 ? -0.473 -0.118 -12.257 1.00 93.25 103 PRO A C 1
ATOM 863 O O . PRO A 1 103 ? -1.349 0.429 -12.925 1.00 93.25 103 PRO A O 1
ATOM 866 N N . MET A 1 104 ? 0.784 -0.220 -12.668 1.00 93.62 104 MET A N 1
ATOM 867 C CA . MET A 1 104 ? 1.269 0.327 -13.933 1.00 93.62 104 MET A CA 1
ATOM 868 C C . MET A 1 104 ? 1.744 -0.803 -14.836 1.00 93.62 104 MET A C 1
ATOM 870 O O . MET A 1 104 ? 2.029 -1.902 -14.365 1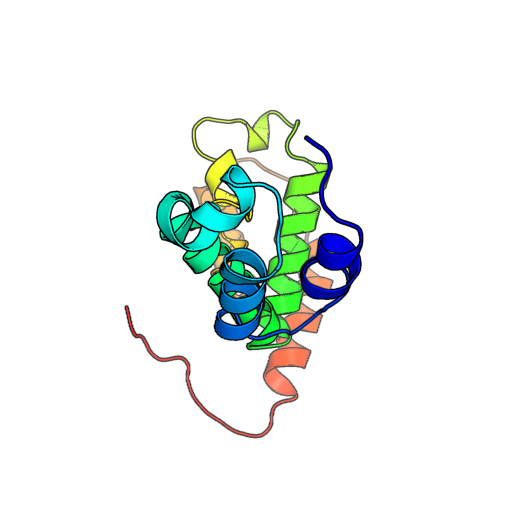.00 93.62 104 MET A O 1
ATOM 874 N N . ASP A 1 105 ? 1.862 -0.540 -16.135 1.00 93.56 105 ASP A N 1
ATOM 875 C CA . ASP A 1 105 ? 2.681 -1.385 -16.998 1.00 93.56 105 ASP A CA 1
ATOM 876 C C . ASP A 1 105 ? 4.181 -1.087 -16.798 1.00 93.56 105 ASP A C 1
ATOM 878 O O . ASP A 1 105 ? 4.582 -0.119 -16.138 1.00 93.56 105 ASP A O 1
ATOM 882 N N . ARG A 1 106 ? 5.036 -1.935 -17.381 1.00 94.75 106 ARG A N 1
ATOM 883 C CA . ARG A 1 106 ? 6.497 -1.841 -17.254 1.00 94.75 106 ARG A CA 1
ATOM 884 C C . ARG A 1 106 ? 7.050 -0.486 -17.703 1.00 94.75 106 ARG A C 1
ATOM 886 O O . ARG A 1 106 ? 8.012 0.000 -17.098 1.00 94.75 106 ARG A O 1
ATOM 893 N N . GLY A 1 107 ? 6.499 0.079 -18.777 1.00 94.50 107 GLY A N 1
ATOM 894 C CA . GLY A 1 107 ? 6.950 1.333 -19.375 1.00 94.50 107 GLY A CA 1
ATOM 895 C C . GLY A 1 107 ? 6.513 2.536 -18.548 1.00 94.50 107 GLY A C 1
ATOM 896 O O . GLY A 1 107 ? 7.340 3.384 -18.210 1.00 94.50 107 GLY A O 1
ATOM 897 N N . ALA A 1 108 ? 5.246 2.559 -18.138 1.00 96.06 10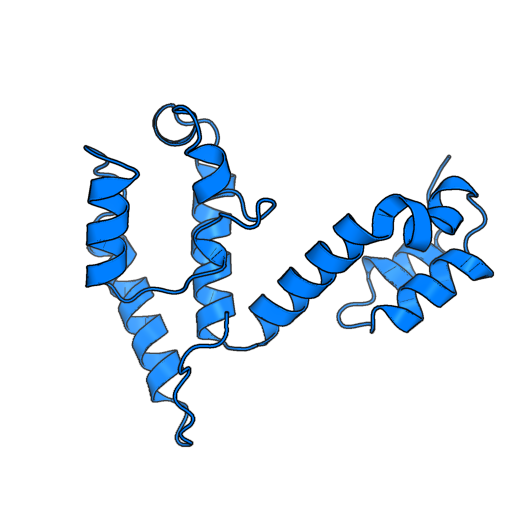8 ALA A N 1
ATOM 898 C CA . ALA A 1 108 ? 4.677 3.564 -17.253 1.00 96.06 108 ALA A CA 1
ATOM 899 C C . ALA A 1 108 ? 5.401 3.597 -15.899 1.00 96.06 108 ALA A C 1
ATOM 901 O O . ALA A 1 108 ? 5.764 4.676 -15.432 1.00 96.06 108 ALA A O 1
A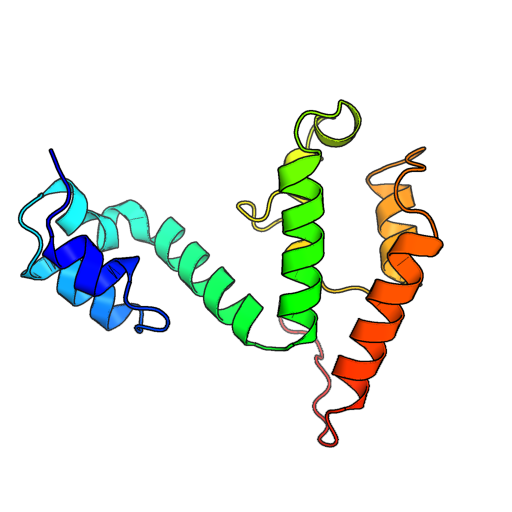TOM 902 N N . PHE A 1 109 ? 5.725 2.437 -15.314 1.00 96.00 109 PHE A N 1
ATOM 903 C CA . PHE A 1 109 ? 6.506 2.398 -14.077 1.00 96.00 109 PHE A CA 1
ATOM 904 C C . PHE A 1 109 ? 7.933 2.924 -14.266 1.00 96.00 109 PHE A C 1
ATOM 906 O O . PHE A 1 109 ? 8.446 3.639 -13.407 1.00 96.00 109 PHE A O 1
ATOM 913 N N . GLN A 1 110 ? 8.577 2.637 -15.403 1.00 94.88 110 GLN A N 1
ATOM 914 C CA . GLN A 1 110 ? 9.901 3.193 -15.697 1.00 94.88 110 GLN A CA 1
ATOM 915 C C . GLN A 1 110 ? 9.867 4.717 -15.812 1.00 94.88 110 GLN A C 1
ATOM 917 O O . GLN A 1 110 ? 10.738 5.393 -15.267 1.00 94.88 110 GLN A O 1
ATOM 922 N N . ALA A 1 111 ? 8.871 5.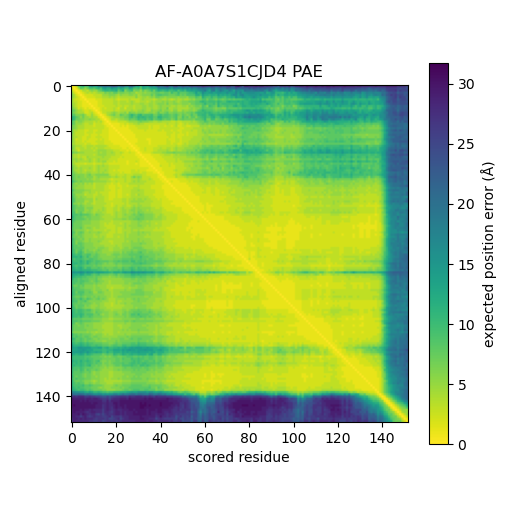253 -16.517 1.00 95.62 111 ALA A N 1
ATOM 923 C CA . ALA A 1 111 ? 8.673 6.691 -16.637 1.00 95.62 111 ALA A CA 1
ATOM 924 C C . ALA A 1 111 ? 8.420 7.317 -15.259 1.00 95.62 111 ALA A C 1
ATOM 926 O O . ALA A 1 111 ? 9.063 8.302 -14.899 1.00 95.62 111 ALA A O 1
ATOM 927 N N . TRP A 1 112 ? 7.568 6.684 -14.449 1.00 96.19 112 TRP A N 1
ATOM 928 C CA . TRP A 1 112 ? 7.293 7.121 -13.088 1.00 96.19 112 TRP A CA 1
ATOM 929 C C . TRP A 1 112 ? 8.553 7.134 -12.213 1.00 96.19 112 TRP A C 1
ATOM 931 O O . TRP A 1 112 ? 8.787 8.116 -11.507 1.00 96.19 112 TRP A O 1
ATOM 941 N N . LEU A 1 113 ? 9.398 6.098 -12.290 1.00 94.94 113 LEU A N 1
ATOM 942 C CA . LEU A 1 113 ? 10.684 6.043 -11.586 1.00 94.94 113 LEU A CA 1
ATOM 943 C C . LEU A 1 113 ? 11.625 7.162 -12.040 1.00 94.94 113 LEU A C 1
ATOM 945 O O . LEU A 1 113 ? 12.244 7.808 -11.201 1.00 94.94 113 LEU A O 1
ATOM 949 N N . ASN A 1 114 ? 11.708 7.438 -13.341 1.00 93.81 114 ASN A N 1
ATOM 950 C CA . ASN A 1 114 ? 12.565 8.506 -13.858 1.00 93.81 114 ASN A CA 1
ATOM 951 C C . ASN A 1 114 ? 12.133 9.890 -13.343 1.00 93.81 114 ASN A C 1
ATOM 953 O O . ASN A 1 114 ? 12.986 10.728 -13.054 1.00 93.81 114 ASN A O 1
ATOM 957 N N . THR A 1 115 ? 10.825 10.118 -13.194 1.00 94.44 115 THR A N 1
ATOM 958 C CA . THR A 1 115 ? 10.270 11.373 -12.670 1.00 94.44 115 THR A CA 1
ATOM 959 C C . THR A 1 115 ? 10.412 11.492 -11.152 1.00 94.44 115 THR A C 1
ATOM 961 O O . THR A 1 115 ? 10.844 12.530 -10.654 1.00 94.44 115 THR A O 1
ATOM 964 N N . ASN A 1 116 ? 10.053 10.449 -10.400 1.00 93.31 116 ASN A N 1
ATOM 965 C CA . ASN A 1 116 ? 9.916 10.522 -8.939 1.00 93.31 116 ASN A CA 1
ATOM 966 C C . ASN A 1 116 ? 11.173 10.064 -8.189 1.00 93.31 116 ASN A C 1
ATOM 968 O O . ASN A 1 116 ? 11.416 10.476 -7.055 1.00 93.31 116 ASN A O 1
ATOM 972 N N . MET A 1 117 ? 12.003 9.245 -8.832 1.00 91.44 117 MET A N 1
ATOM 973 C CA . MET A 1 117 ? 13.253 8.694 -8.308 1.00 91.44 117 MET A CA 1
ATOM 974 C C . MET A 1 117 ? 14.421 8.932 -9.294 1.00 91.44 117 MET A C 1
ATOM 976 O O . MET A 1 117 ? 15.131 7.984 -9.642 1.00 91.44 117 MET A O 1
ATOM 980 N N . PRO A 1 118 ? 14.669 10.178 -9.754 1.00 90.19 118 PRO A N 1
ATOM 981 C CA . PRO A 1 118 ? 15.721 10.466 -10.728 1.00 90.19 118 PRO A CA 1
ATOM 982 C C . PRO A 1 118 ? 17.093 9.995 -10.232 1.00 90.19 118 PRO A C 1
ATOM 984 O O . PRO A 1 118 ? 17.471 10.243 -9.084 1.00 90.19 118 PRO A O 1
ATOM 987 N N . GLY A 1 119 ? 17.826 9.305 -11.110 1.00 84.56 119 GLY A N 1
ATOM 988 C CA . GLY A 1 119 ? 19.145 8.733 -10.818 1.00 84.56 119 GLY A CA 1
ATOM 989 C C . GLY A 1 119 ? 19.126 7.425 -10.016 1.00 84.56 119 GLY A C 1
ATOM 990 O O . GLY A 1 119 ? 20.187 6.861 -9.759 1.00 84.56 119 GLY A O 1
ATOM 991 N N . CYS A 1 120 ? 17.953 6.909 -9.633 1.00 84.25 120 CYS A N 1
ATOM 992 C CA . CYS A 1 120 ? 17.844 5.634 -8.930 1.00 84.25 120 CYS A CA 1
ATOM 993 C C . CYS A 1 120 ? 18.118 4.454 -9.876 1.00 84.25 120 CYS A C 1
ATOM 995 O O . CYS A 1 120 ? 17.429 4.269 -10.878 1.00 84.25 120 CYS A O 1
ATOM 997 N N . THR A 1 121 ? 19.102 3.619 -9.534 1.00 86.88 121 THR A N 1
ATOM 998 C CA . THR A 1 121 ? 19.518 2.451 -10.340 1.00 86.88 121 THR A CA 1
ATOM 999 C C . THR A 1 121 ? 19.161 1.105 -9.694 1.00 86.88 121 THR A C 1
ATOM 1001 O O . THR A 1 121 ? 19.567 0.045 -10.183 1.00 86.88 121 THR A O 1
ATOM 1004 N N . TYR A 1 122 ? 18.393 1.123 -8.597 1.00 87.94 122 TYR A N 1
ATOM 1005 C CA . TYR A 1 122 ? 18.041 -0.072 -7.820 1.00 87.94 122 TYR A CA 1
ATOM 1006 C C . TYR A 1 122 ? 17.042 -0.983 -8.549 1.00 87.94 122 TYR A C 1
ATOM 1008 O O . TYR A 1 122 ? 17.133 -2.209 -8.459 1.00 87.94 122 TYR A O 1
ATOM 1016 N N . PHE A 1 123 ? 16.145 -0.404 -9.348 1.00 91.62 123 PHE A N 1
ATOM 1017 C CA . PHE A 1 123 ? 15.100 -1.121 -10.081 1.00 91.62 123 PHE A CA 1
ATOM 1018 C C . PHE A 1 123 ? 15.613 -1.693 -11.408 1.00 91.62 123 PHE A C 1
ATOM 1020 O O . PHE A 1 123 ? 15.314 -1.206 -12.497 1.00 91.62 123 PHE A O 1
ATOM 1027 N N . LYS A 1 124 ? 16.442 -2.735 -11.309 1.00 92.31 124 LYS A N 1
ATOM 1028 C CA . LYS A 1 124 ? 17.075 -3.384 -12.467 1.00 92.31 124 LYS A CA 1
ATOM 1029 C C . LYS A 1 124 ? 16.085 -4.285 -13.228 1.00 92.31 124 LYS A C 1
ATOM 1031 O O . LYS A 1 124 ? 15.229 -4.897 -12.585 1.00 92.31 124 LYS A O 1
ATOM 1036 N N . PRO A 1 125 ? 16.258 -4.479 -14.554 1.00 93.75 125 PRO A N 1
ATOM 1037 C CA . PRO A 1 125 ? 15.404 -5.362 -15.360 1.00 93.75 125 PRO A CA 1
ATOM 1038 C C . PRO A 1 125 ? 15.246 -6.768 -14.768 1.00 93.75 125 PRO A C 1
ATOM 1040 O O . PRO A 1 125 ? 14.140 -7.270 -14.655 1.00 93.75 125 PRO A O 1
ATOM 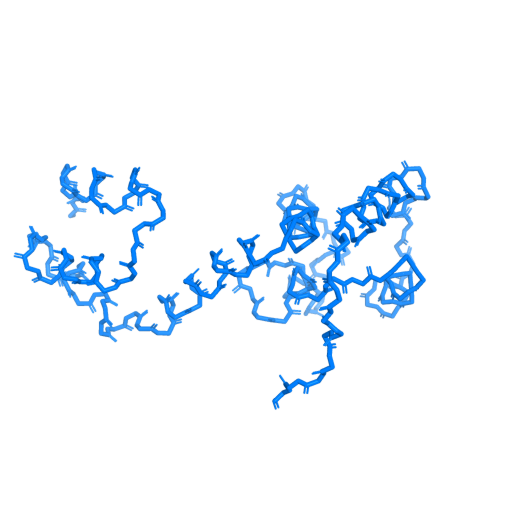1043 N N . LYS A 1 126 ? 16.320 -7.345 -14.211 1.00 93.69 126 LYS A N 1
ATOM 1044 C CA . LYS A 1 126 ? 16.279 -8.662 -13.548 1.00 93.69 126 LYS A CA 1
ATOM 1045 C C . LYS A 1 126 ? 15.259 -8.794 -12.399 1.00 93.69 126 LYS A C 1
ATOM 1047 O O . LYS A 1 126 ? 14.923 -9.912 -12.036 1.00 93.69 126 LYS A O 1
ATOM 1052 N N . ILE A 1 127 ? 14.845 -7.682 -11.783 1.00 90.25 127 ILE A N 1
ATOM 1053 C CA . ILE A 1 127 ? 13.833 -7.646 -10.713 1.00 90.25 127 ILE A CA 1
ATOM 1054 C C . ILE A 1 127 ? 12.467 -7.300 -11.309 1.00 90.25 127 ILE A C 1
ATOM 1056 O O . ILE A 1 127 ? 11.466 -7.922 -10.969 1.00 90.25 127 ILE A O 1
ATOM 1060 N N . LEU A 1 128 ? 12.433 -6.308 -12.202 1.00 94.38 128 LEU A N 1
ATOM 1061 C CA . LEU A 1 128 ? 11.186 -5.807 -12.770 1.00 94.38 128 LEU A CA 1
ATOM 1062 C C . LEU A 1 128 ? 10.570 -6.778 -13.778 1.00 94.38 128 LEU A C 1
ATOM 1064 O O . LEU A 1 128 ? 9.369 -7.008 -13.742 1.00 94.38 128 LEU A O 1
ATOM 1068 N N . ASP A 1 129 ? 11.360 -7.371 -14.664 1.00 95.06 129 ASP A N 1
ATOM 1069 C CA . ASP A 1 129 ? 10.832 -8.177 -15.763 1.00 95.06 129 ASP A CA 1
ATOM 1070 C C . ASP A 1 129 ? 10.059 -9.413 -15.257 1.00 95.06 129 ASP A C 1
ATOM 1072 O O . ASP A 1 129 ? 8.953 -9.633 -15.751 1.00 95.06 129 ASP A O 1
ATOM 1076 N N . PRO A 1 130 ? 10.514 -10.157 -14.222 1.00 95.88 130 PRO A N 1
ATOM 1077 C CA . PRO A 1 130 ? 9.702 -11.213 -13.609 1.00 95.88 130 PRO A CA 1
ATOM 1078 C C . PRO A 1 130 ? 8.390 -10.709 -12.990 1.00 95.88 130 PRO A C 1
ATOM 1080 O O . PRO A 1 130 ? 7.353 -11.353 -13.150 1.00 95.88 130 PRO A O 1
ATOM 1083 N N . LEU A 1 131 ? 8.410 -9.553 -12.312 1.00 95.31 131 LEU A N 1
ATOM 1084 C CA . LEU A 1 131 ? 7.206 -8.938 -11.738 1.00 95.31 131 LEU A CA 1
ATOM 1085 C C . LEU A 1 131 ? 6.178 -8.634 -12.834 1.00 95.31 131 LEU A C 1
ATOM 1087 O O . LEU A 1 131 ? 5.018 -9.032 -12.726 1.00 95.31 131 LEU A O 1
ATOM 1091 N N . PHE A 1 132 ? 6.602 -7.956 -13.902 1.00 96.19 132 PHE A N 1
ATOM 1092 C CA . PHE A 1 132 ? 5.703 -7.554 -14.983 1.00 96.19 132 PHE A CA 1
ATOM 1093 C C . PHE A 1 132 ? 5.267 -8.730 -15.860 1.00 96.19 132 PHE A C 1
ATOM 1095 O O . PHE A 1 132 ? 4.121 -8.739 -16.305 1.00 96.19 132 PHE A O 1
ATOM 1102 N N . ALA A 1 133 ? 6.113 -9.748 -16.052 1.00 95.62 133 ALA A N 1
ATOM 1103 C CA . ALA A 1 133 ? 5.706 -11.003 -16.681 1.00 95.62 133 ALA A CA 1
ATOM 1104 C C . ALA A 1 133 ? 4.572 -11.661 -15.882 1.00 95.62 133 ALA A C 1
ATOM 1106 O O . ALA A 1 133 ? 3.528 -11.995 -16.442 1.00 95.62 133 ALA A O 1
ATOM 1107 N N . ARG A 1 134 ? 4.715 -11.741 -14.552 1.00 95.62 134 ARG A N 1
ATOM 1108 C CA . ARG A 1 134 ? 3.675 -12.304 -13.689 1.00 95.62 134 ARG A CA 1
ATOM 1109 C C . ARG A 1 134 ? 2.396 -11.465 -13.679 1.00 95.62 134 ARG A C 1
ATOM 1111 O O . ARG A 1 134 ? 1.304 -12.024 -13.711 1.00 95.62 134 ARG A O 1
ATOM 1118 N N . MET A 1 135 ? 2.500 -10.138 -13.660 1.00 94.88 135 MET A N 1
ATOM 1119 C CA . MET A 1 135 ? 1.329 -9.262 -13.784 1.00 94.88 135 MET A CA 1
ATOM 1120 C C . MET A 1 135 ? 0.612 -9.438 -15.130 1.00 94.88 135 MET A C 1
ATOM 1122 O O . MET A 1 135 ? -0.617 -9.431 -15.169 1.00 94.88 135 MET A O 1
ATOM 1126 N N . ALA A 1 136 ? 1.350 -9.631 -16.227 1.00 93.56 136 ALA A N 1
ATOM 1127 C CA . ALA A 1 136 ? 0.763 -9.897 -17.537 1.00 93.56 136 ALA A CA 1
ATOM 1128 C C . ALA A 1 136 ? 0.007 -11.236 -17.564 1.00 93.56 136 ALA A C 1
ATOM 1130 O O . ALA A 1 136 ? -1.115 -11.285 -18.061 1.00 93.56 136 ALA A O 1
ATOM 1131 N N . GLU A 1 13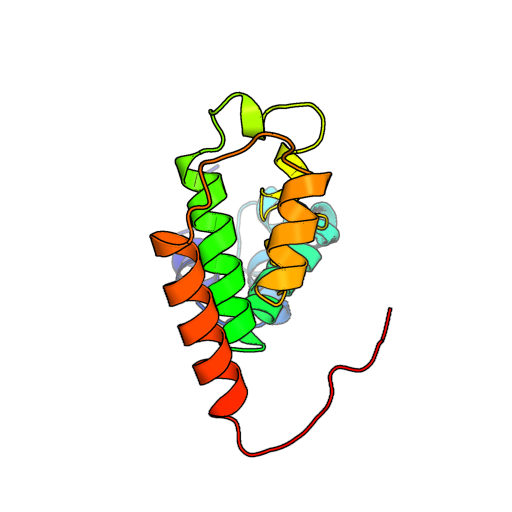7 ? 0.566 -12.294 -16.970 1.00 94.19 137 GLU A N 1
ATOM 1132 C CA . GLU A 1 137 ? -0.120 -13.586 -16.809 1.00 94.19 137 GLU A CA 1
ATOM 1133 C C . GLU A 1 137 ? -1.414 -13.455 -15.997 1.00 94.19 137 GLU A C 1
ATOM 1135 O O . GLU A 1 137 ? -2.454 -13.981 -16.388 1.00 94.19 137 GLU A O 1
ATOM 1140 N N . LEU A 1 138 ? -1.363 -12.737 -14.871 1.00 91.81 138 LEU A N 1
ATOM 1141 C CA . LEU A 1 138 ? -2.513 -12.542 -13.987 1.00 91.81 138 LEU A CA 1
ATOM 1142 C C . LEU A 1 138 ? -3.619 -11.690 -14.633 1.00 91.81 138 LEU A C 1
ATOM 1144 O O . LEU A 1 138 ? -4.791 -11.928 -14.359 1.00 91.81 138 LEU A O 1
ATOM 1148 N N . ASN A 1 139 ? -3.266 -10.743 -15.507 1.00 86.19 139 ASN A N 1
ATOM 1149 C CA . ASN A 1 139 ? -4.231 -9.987 -16.311 1.00 86.19 139 ASN A CA 1
ATOM 1150 C C . ASN A 1 139 ? -4.779 -10.804 -17.495 1.00 86.19 139 ASN A C 1
ATOM 1152 O O . ASN A 1 139 ? -5.951 -10.678 -17.837 1.00 86.19 139 ASN A O 1
ATOM 1156 N N . GLY A 1 140 ? -3.945 -11.628 -18.137 1.00 74.06 140 GLY A N 1
ATOM 1157 C CA . GLY A 1 140 ? -4.314 -12.421 -19.316 1.00 74.06 140 GLY A CA 1
ATOM 1158 C C . GLY A 1 140 ? -5.055 -13.727 -19.003 1.00 74.06 140 GLY A C 1
ATOM 1159 O O . GLY A 1 140 ? -5.746 -14.257 -19.868 1.00 74.06 140 GLY A O 1
ATOM 1160 N N . GLY A 1 141 ? -4.947 -14.240 -17.773 1.00 54.94 141 GLY A N 1
ATOM 1161 C CA . GLY A 1 141 ? -5.630 -15.457 -17.312 1.00 54.94 141 GLY A CA 1
ATOM 1162 C C . GLY A 1 141 ? -7.125 -15.286 -17.013 1.00 54.94 141 GLY A C 1
ATOM 1163 O O . GLY A 1 141 ? -7.809 -16.272 -16.741 1.00 54.94 141 GLY A O 1
ATOM 1164 N N . GLY A 1 142 ? -7.644 -14.056 -17.074 1.00 45.12 142 GLY A N 1
ATOM 1165 C CA . GLY A 1 142 ? -9.062 -13.733 -16.935 1.00 45.12 142 GLY A CA 1
ATOM 1166 C C . GLY A 1 142 ? -9.742 -13.596 -18.294 1.00 45.12 142 GLY A C 1
ATOM 1167 O O . GLY A 1 142 ? -9.948 -12.489 -18.786 1.00 45.12 142 GLY A O 1
ATOM 1168 N N . GLY A 1 143 ? -10.124 -14.716 -18.907 1.00 37.38 143 GLY A N 1
ATOM 1169 C CA . GLY A 1 143 ? -11.093 -14.702 -20.002 1.00 37.38 143 GLY A CA 1
ATOM 1170 C C . GLY A 1 143 ? -12.443 -14.180 -19.500 1.00 37.38 143 GLY A C 1
ATOM 1171 O O . GLY A 1 143 ? -13.244 -14.947 -18.977 1.00 37.38 143 GLY A O 1
ATOM 1172 N N . GLY A 1 144 ? -12.683 -12.876 -19.637 1.00 34.00 144 GLY A N 1
ATOM 1173 C CA . GLY A 1 144 ? -13.942 -12.225 -19.270 1.00 34.00 144 GLY A CA 1
ATOM 1174 C C . GLY A 1 144 ? -13.762 -10.720 -19.114 1.00 34.00 144 GLY A C 1
ATOM 1175 O O . GLY A 1 144 ? -13.368 -10.243 -18.058 1.00 34.00 144 GLY A O 1
ATOM 1176 N N . GLY A 1 145 ? -14.008 -9.989 -20.201 1.00 38.25 145 GLY A N 1
ATOM 1177 C CA . GLY A 1 145 ? -13.725 -8.566 -20.331 1.00 38.25 145 GLY A CA 1
ATOM 1178 C C . GLY A 1 145 ? -14.461 -7.641 -19.360 1.00 38.25 145 GLY A C 1
ATOM 1179 O O . GLY A 1 145 ? -15.569 -7.902 -18.902 1.00 38.25 145 GLY A O 1
ATOM 1180 N N . GLY A 1 146 ? -13.832 -6.494 -19.134 1.00 32.16 146 GLY A N 1
ATOM 1181 C CA . GLY A 1 146 ? -14.402 -5.351 -18.437 1.00 32.16 146 GLY A CA 1
ATOM 1182 C C . GLY A 1 146 ? -13.320 -4.300 -18.267 1.00 32.16 146 GLY A C 1
ATOM 1183 O O . GLY A 1 146 ? -12.606 -4.308 -17.272 1.00 32.16 146 GLY A O 1
ATOM 1184 N N . GLY A 1 147 ? -13.147 -3.452 -19.284 1.00 37.81 147 GLY A N 1
ATOM 1185 C CA . GLY A 1 147 ? -12.173 -2.369 -19.266 1.00 37.81 147 GLY A CA 1
ATOM 1186 C C . GLY A 1 147 ? -12.342 -1.503 -18.023 1.00 37.81 147 GLY A C 1
ATOM 1187 O O . GLY A 1 147 ? -13.434 -1.008 -17.743 1.00 37.81 147 GLY A O 1
ATOM 1188 N N . MET A 1 148 ? -11.248 -1.305 -17.294 1.00 41.84 148 MET A N 1
ATOM 1189 C CA . MET A 1 148 ? -11.181 -0.334 -16.210 1.00 41.84 148 MET A CA 1
ATOM 1190 C C . MET A 1 148 ? -11.033 1.058 -16.838 1.00 41.84 148 MET A C 1
ATOM 1192 O O . MET A 1 148 ? -9.953 1.639 -16.877 1.00 41.84 148 MET A O 1
ATOM 1196 N N . SER A 1 149 ? -12.132 1.539 -17.423 1.00 42.38 149 SER A N 1
ATOM 1197 C CA . SER A 1 149 ? -12.297 2.920 -17.866 1.00 42.38 149 SER A CA 1
ATOM 1198 C C . SER A 1 149 ? -12.748 3.755 -16.674 1.00 42.38 149 SER A C 1
ATOM 1200 O O . SER A 1 149 ? -13.814 3.511 -16.112 1.00 42.38 149 SER A O 1
ATOM 1202 N N . GLU A 1 150 ? -11.891 4.706 -16.312 1.00 42.97 150 GLU A N 1
ATOM 1203 C CA . GLU A 1 150 ? -12.159 5.982 -15.640 1.00 42.97 150 GLU A CA 1
ATOM 1204 C C . GLU A 1 150 ? -13.445 6.083 -14.808 1.00 42.97 150 GLU A C 1
ATOM 1206 O O . GLU A 1 150 ? -14.525 6.317 -15.349 1.00 42.97 150 GLU A O 1
ATOM 1211 N N . ARG A 1 151 ? -13.294 6.066 -13.478 1.00 33.72 151 ARG A N 1
ATOM 1212 C CA . ARG A 1 151 ? -14.067 6.940 -12.582 1.00 33.72 151 ARG A CA 1
ATOM 1213 C C . ARG A 1 151 ? -13.175 7.417 -11.440 1.00 33.72 151 ARG A C 1
ATOM 1215 O O . ARG A 1 151 ? -12.930 6.678 -10.488 1.00 33.72 151 ARG A O 1
ATOM 1222 N N . LEU A 1 152 ? -12.677 8.642 -11.602 1.00 37.34 152 LEU A N 1
ATOM 1223 C CA . LEU A 1 152 ? -12.522 9.584 -10.494 1.00 37.34 152 LEU A CA 1
ATOM 1224 C C . LEU A 1 152 ? -13.912 10.104 -10.102 1.00 37.34 152 LEU A C 1
ATOM 1226 O O . LEU A 1 152 ? -14.760 10.227 -11.018 1.00 37.34 152 LEU A O 1
#

Radius of gyration: 18.9 Å; Cα contacts (8 Å, |Δi|>4): 114; chains: 1; bounding box: 40×31×50 Å

Foldseek 3Di:
DDWDPCCCVQPVVDPPDDPVSNLCCQQPPTPDVVSNCCVPVVVVVSVLVVVLSCQLVVFVLLVLLLVVLCVCCVVCVVPPLCVPPPNVLCRHSSHPNHCSNPRDAPVVVVVVCCVSRNPDPPPDCVNVVVSNVVSVCRVVVDPDDDDPDDDD

Mean predicted aligned error: 7.61 Å

Solvent-accessible surface area (backbone atoms only — not comparable to full-atom values): 9028 Å² total; per-residue (Å²): 139,79,84,53,76,60,49,45,59,65,56,68,70,34,77,88,64,56,65,71,59,44,46,51,43,30,57,73,70,50,86,51,67,73,57,34,41,36,68,68,83,35,36,68,61,50,53,48,51,50,48,52,54,50,48,40,71,69,37,73,44,41,33,54,42,27,50,54,34,41,53,53,29,76,77,39,57,86,39,67,85,36,60,42,91,71,38,46,43,38,36,35,71,89,36,91,70,10,50,41,82,53,83,65,56,74,65,58,46,50,53,48,39,54,72,75,42,64,90,66,76,81,87,39,64,89,62,48,52,62,53,47,53,51,40,50,50,56,60,66,71,55,89,70,90,77,83,91,71,86,82,130

Organism: NCBI:txid1486930

Secondary structure (DSSP, 8-state):
----HHHIIIIIS-TT--HHHHHHHHHHT---HHHHTHHHHTHHHHHHHHHHHHHHHH-HHHHHHHHHHHHHHHHHTTSHHHHSTT-HHHH-TTSTTSGGGS---HHHHHHHHHHHSTT---S-HHHHHHHHHHHHHHHHT--S--------